Protein AF-A0A7U9RG23-F1 (afdb_monomer)

Nearest PDB structures (foldseek):
  5xe2-assembly1_A-2  TM=9.398E-01  e=2.986E-06  Mycobacterium tuberculosis H37Rv
  9g2a-assembly1_B  TM=8.665E-01  e=2.800E-06  Staphylococcus aureus subsp. aureus N315
  5dlo-assembly1_A  TM=8.470E-01  e=2.310E-06  Staphylococcus aureus
  9g2g-assembly1_B  TM=8.544E-01  e=6.884E-06  Staphylococcus aureus
  5uct-assembly1_A-2  TM=8.845E-01  e=1.488E-05  Mycobacterium tuberculosis H37Rv

Secondary structure (DSSP, 8-state):
-B-S-HHHHHH-SEEEE--EES----STTEEEEEEEE-TTS-EEEEEEEEGGG-EEEEGGG------PPPHHHHHHHHHHHHHHT-TTHHHHHHHHHHHHHHHHHHHHHHHHHHHHHHHHHHHHHHHHHHHHHHHTT-SSHHHHHHHHHHHHH--

Radius of gyration: 36.76 Å; Cα contacts (8 Å, |Δi|>4): 136; chains: 1; bounding box: 65×34×102 Å

Foldseek 3Di:
DFDDDPVCVVPDQKTKAFDFDQDDDPDLLWQWADFDADPVRHTQDGGTGRLLRTDIGGCVPDDDDGDDGDPVSVVSNVVSNCVSVVVCVVVVVVVVVVVVVVVVVVVVVVVVVVVVVVVVVVVVVVVVVVVVCVVVVHPDPVSVVVVVVVVVVVD

pLDDT: mean 95.06, std 5.29, range [52.5, 98.56]

Sequence (155 aa):
MVLQYNSANRTSPNTLVAPITHTTSTLPIVVPIVEKKDSSGKLILDGNVLLGNITCVSKARLSDYITDLSADEMKAVDKAISLSLGINHHYQTLQNMYADKLQYIEKLKNNRTLLQTDLDSKQQQLDKFQELLDTYHFSDIQILADFLVKSQKEM

Mean predicted aligned error: 7.09 Å

Solvent-accessible surface area (backbone atoms only — not comparable to full-atom values): 8983 Å² total; per-residue (Å²): 85,83,69,49,58,64,77,61,38,72,75,44,71,48,37,40,29,26,50,69,37,81,72,86,66,89,51,79,32,43,40,74,50,76,76,37,57,51,98,87,65,50,80,75,45,68,37,21,42,34,42,82,56,61,41,78,40,56,50,89,76,58,77,84,90,86,81,83,78,52,74,67,54,47,52,53,45,54,54,16,4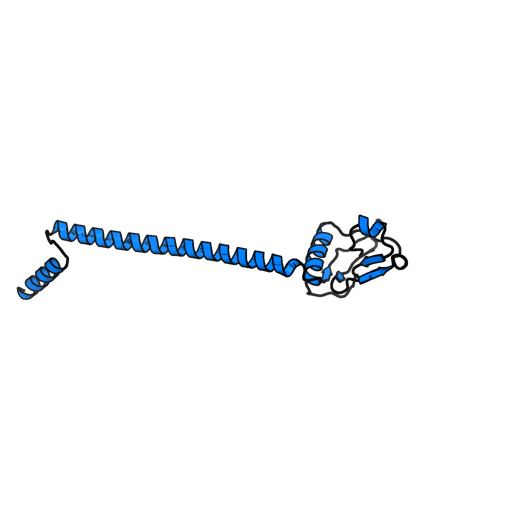6,33,61,57,70,52,76,42,53,67,60,52,52,52,52,49,56,50,52,53,50,52,54,48,52,53,52,50,52,52,52,51,51,53,50,50,53,52,50,54,54,51,50,55,51,52,52,52,51,50,52,50,28,59,75,71,71,35,94,47,70,64,59,49,51,55,49,54,56,52,59,64,74,78,110

Structure (mmCIF, N/CA/C/O backbone):
data_AF-A0A7U9RG23-F1
#
_entry.id   AF-A0A7U9RG23-F1
#
loop_
_atom_site.group_PDB
_atom_site.id
_atom_site.type_symbol
_atom_site.label_atom_id
_atom_site.label_alt_id
_atom_site.label_comp_id
_atom_site.label_asym_id
_atom_site.label_entity_id
_atom_site.label_seq_id
_atom_site.pdbx_PDB_ins_code
_atom_site.Cartn_x
_atom_site.Cartn_y
_atom_site.Cartn_z
_atom_site.occupancy
_atom_site.B_iso_or_equiv
_atom_site.auth_seq_id
_atom_site.auth_comp_id
_atom_site.auth_asym_id
_atom_site.auth_atom_id
_atom_site.pdbx_PDB_model_num
ATOM 1 N N . MET A 1 1 ? 13.024 0.815 -17.642 1.00 94.00 1 MET A N 1
ATOM 2 C CA . MET A 1 1 ? 11.554 0.770 -17.796 1.00 94.00 1 MET A CA 1
ATOM 3 C C . MET A 1 1 ? 11.024 2.166 -18.086 1.00 94.00 1 MET A C 1
ATOM 5 O O . MET A 1 1 ? 11.451 3.095 -17.414 1.00 94.00 1 MET A O 1
ATOM 9 N N . VAL A 1 2 ? 10.120 2.323 -19.056 1.00 97.44 2 VAL A N 1
ATOM 10 C CA . VAL A 1 2 ? 9.419 3.594 -19.321 1.00 97.44 2 VAL A CA 1
ATOM 11 C C . VAL A 1 2 ? 8.239 3.735 -18.358 1.00 97.44 2 VAL A C 1
ATOM 13 O O . VAL A 1 2 ? 7.449 2.808 -18.232 1.00 97.44 2 VAL A O 1
ATOM 16 N N . LEU A 1 3 ? 8.137 4.878 -17.675 1.00 97.50 3 LEU A N 1
ATOM 17 C CA . LEU A 1 3 ? 7.076 5.161 -16.693 1.00 97.50 3 LEU A CA 1
ATOM 18 C C . LEU A 1 3 ? 6.040 6.163 -17.202 1.00 97.50 3 LEU A C 1
ATOM 20 O O . LEU A 1 3 ? 4.940 6.273 -16.669 1.00 97.50 3 LEU A O 1
ATOM 24 N N . GLN A 1 4 ? 6.417 6.961 -18.197 1.00 96.50 4 GLN A N 1
ATOM 25 C CA . GLN A 1 4 ? 5.588 8.057 -18.663 1.00 96.50 4 GLN A CA 1
ATOM 26 C C . GLN A 1 4 ? 4.332 7.547 -19.371 1.00 96.50 4 GLN A C 1
ATOM 28 O O . GLN A 1 4 ? 4.400 6.674 -20.233 1.00 96.50 4 GLN A O 1
ATOM 33 N N . TYR A 1 5 ? 3.195 8.173 -19.065 1.00 95.06 5 TYR A N 1
ATOM 34 C CA . TYR A 1 5 ? 1.924 7.914 -19.735 1.00 95.06 5 TYR A CA 1
ATOM 35 C C . TYR A 1 5 ? 2.052 7.984 -21.266 1.00 95.06 5 TYR A C 1
ATOM 37 O O . TYR A 1 5 ? 2.548 8.973 -21.811 1.00 95.06 5 TYR A O 1
ATOM 45 N N . ASN A 1 6 ? 1.549 6.958 -21.962 1.00 94.81 6 ASN A N 1
ATOM 46 C CA . ASN A 1 6 ? 1.764 6.731 -23.395 1.00 94.81 6 ASN A CA 1
ATOM 47 C C . ASN A 1 6 ? 1.449 7.933 -24.293 1.00 94.81 6 ASN A C 1
ATOM 49 O O . ASN A 1 6 ? 2.225 8.228 -25.200 1.00 94.81 6 ASN A O 1
ATOM 53 N N . SER A 1 7 ? 0.352 8.658 -24.050 1.00 95.38 7 SER A N 1
ATOM 54 C CA . SER A 1 7 ? -0.002 9.810 -24.895 1.00 95.38 7 SER A CA 1
ATOM 55 C C . SER A 1 7 ? 1.018 10.945 -24.780 1.00 95.38 7 SER A C 1
ATOM 57 O O . SER A 1 7 ? 1.378 11.539 -25.793 1.00 95.38 7 SER A O 1
ATOM 59 N N . ALA A 1 8 ? 1.525 11.206 -23.570 1.00 92.31 8 AL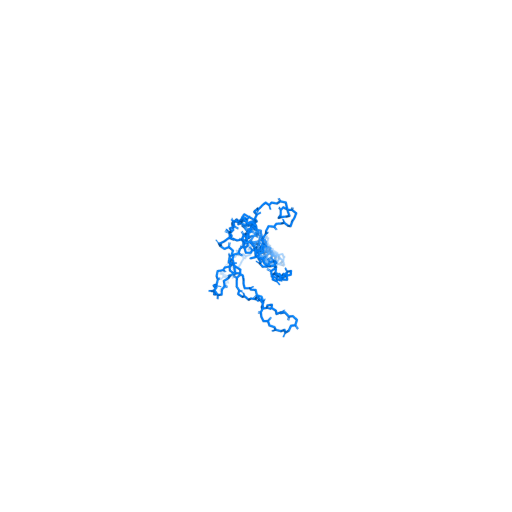A A N 1
ATOM 60 C CA . ALA A 1 8 ? 2.584 12.187 -23.343 1.00 92.31 8 ALA A CA 1
ATOM 61 C C . ALA A 1 8 ? 3.942 11.661 -23.823 1.00 92.31 8 ALA A C 1
ATOM 63 O O . ALA A 1 8 ? 4.731 12.410 -24.396 1.00 92.31 8 ALA A O 1
ATOM 64 N N . ASN A 1 9 ? 4.216 10.370 -23.605 1.00 95.62 9 ASN A N 1
ATOM 65 C CA . ASN A 1 9 ? 5.425 9.733 -24.104 1.00 95.62 9 ASN A CA 1
ATOM 66 C C . ASN A 1 9 ? 5.474 9.830 -25.628 1.00 95.62 9 ASN A C 1
ATOM 68 O O . ASN A 1 9 ? 6.516 10.170 -26.144 1.00 95.62 9 ASN A O 1
ATOM 72 N N . ARG A 1 10 ? 4.379 9.640 -26.375 1.00 95.00 10 ARG A N 1
ATOM 73 C CA . ARG A 1 10 ? 4.381 9.663 -27.851 1.00 95.00 10 ARG A CA 1
ATOM 74 C C . ARG A 1 10 ? 4.990 10.936 -28.448 1.00 95.00 10 ARG A C 1
ATOM 76 O O . ARG A 1 10 ? 5.807 10.833 -29.356 1.00 95.00 10 ARG A O 1
ATOM 83 N N . THR A 1 11 ? 4.625 12.111 -27.939 1.00 95.06 11 THR A N 1
ATOM 84 C CA . THR A 1 11 ? 5.019 13.408 -28.523 1.00 95.06 11 THR A CA 1
ATOM 85 C C . THR A 1 11 ? 6.225 14.056 -27.849 1.00 95.06 11 THR A C 1
ATOM 87 O O . THR A 1 11 ? 6.877 14.899 -28.458 1.00 95.06 11 THR A O 1
ATOM 90 N N . SER A 1 12 ? 6.552 13.674 -26.613 1.00 96.06 12 SER A N 1
ATOM 91 C CA . SER A 1 12 ? 7.689 14.247 -25.890 1.00 96.06 12 SER A CA 1
ATOM 92 C C . SER A 1 12 ? 9.033 13.777 -26.477 1.00 96.06 12 SER A C 1
ATOM 94 O O . SER A 1 12 ? 9.175 12.593 -26.786 1.00 96.06 12 SER A O 1
ATOM 96 N N . PRO A 1 13 ? 10.058 14.641 -26.607 1.00 97.19 13 PRO A N 1
ATOM 97 C CA . PRO A 1 13 ? 11.409 14.218 -27.002 1.00 97.19 13 PRO A CA 1
ATOM 98 C C . PRO A 1 13 ? 12.137 13.434 -25.894 1.00 97.19 13 PRO A C 1
ATOM 100 O O . PRO A 1 13 ? 13.066 12.671 -26.169 1.00 97.19 13 PRO A O 1
ATOM 103 N N . ASN A 1 14 ? 11.691 13.594 -24.646 1.00 97.94 14 ASN A N 1
ATOM 104 C CA . ASN A 1 14 ? 12.227 12.921 -23.467 1.00 97.94 14 ASN A CA 1
ATOM 105 C C . ASN A 1 14 ? 11.162 12.035 -22.815 1.00 97.94 14 ASN A C 1
ATOM 107 O O . ASN A 1 14 ? 9.965 12.274 -22.984 1.00 97.94 14 ASN A O 1
ATOM 111 N N . THR A 1 15 ? 11.583 11.045 -22.037 1.00 98.19 15 THR A N 1
ATOM 112 C CA . THR A 1 15 ? 10.668 10.215 -21.252 1.00 98.19 15 THR A CA 1
ATOM 113 C C . THR A 1 15 ? 11.170 9.993 -19.834 1.00 98.19 15 THR A C 1
ATOM 115 O O . THR A 1 15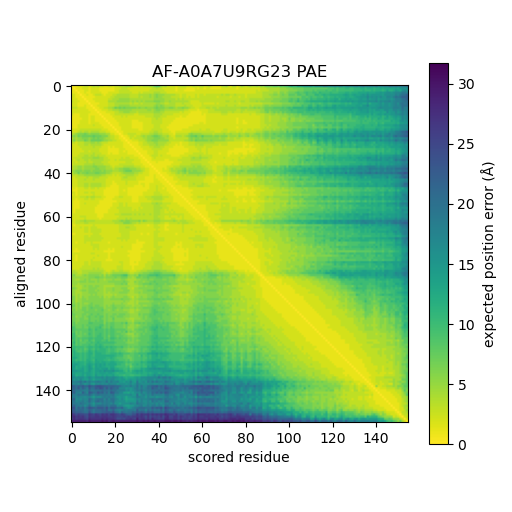 ? 12.376 9.917 -19.591 1.00 98.19 15 THR A O 1
ATOM 118 N N . LEU A 1 16 ? 10.234 9.841 -18.899 1.00 98.19 16 LEU A N 1
ATOM 119 C CA . LEU A 1 16 ? 10.520 9.342 -17.558 1.00 98.19 16 LEU A CA 1
ATOM 120 C C . LEU A 1 16 ? 10.769 7.835 -17.599 1.00 98.19 16 LEU A C 1
ATOM 122 O O . LEU A 1 16 ? 9.981 7.075 -18.175 1.00 98.19 16 LEU A O 1
ATOM 126 N N . VAL A 1 17 ? 11.862 7.413 -16.975 1.00 98.12 17 VAL A N 1
ATOM 127 C CA . VAL A 1 17 ? 12.264 6.014 -16.854 1.00 98.12 17 VAL A CA 1
ATOM 128 C C . VAL A 1 17 ? 12.689 5.692 -15.430 1.00 98.12 17 VAL A C 1
ATOM 130 O O . VAL A 1 17 ? 13.141 6.569 -14.699 1.00 98.12 17 VAL A O 1
ATOM 133 N N . ALA A 1 18 ? 12.607 4.416 -15.067 1.00 98.31 18 ALA A N 1
ATOM 134 C CA . ALA A 1 18 ? 13.339 3.856 -13.937 1.00 98.31 18 ALA A CA 1
ATOM 135 C C . ALA A 1 18 ? 14.339 2.794 -14.425 1.00 98.31 18 ALA A C 1
ATOM 137 O O . ALA A 1 18 ? 13.999 2.002 -15.320 1.00 98.31 18 ALA A O 1
ATOM 138 N N . PRO A 1 19 ? 15.565 2.767 -13.875 1.00 97.69 19 PRO A N 1
ATOM 139 C CA . PRO A 1 19 ? 16.539 1.729 -14.179 1.00 97.69 19 PRO A CA 1
ATOM 140 C C . PRO A 1 19 ? 16.107 0.375 -13.602 1.00 97.69 19 PRO A C 1
ATOM 142 O O . PRO A 1 19 ? 15.335 0.302 -12.645 1.00 97.69 19 PRO A O 1
ATOM 145 N N . ILE A 1 20 ? 16.623 -0.696 -14.204 1.00 97.62 20 ILE A N 1
ATOM 146 C CA . ILE A 1 20 ? 16.480 -2.070 -13.716 1.00 97.62 20 ILE A CA 1
ATOM 147 C C . ILE A 1 20 ? 17.857 -2.523 -13.234 1.00 97.62 20 ILE A C 1
ATOM 149 O O . ILE A 1 20 ? 18.856 -2.262 -13.902 1.00 97.62 20 ILE A O 1
ATOM 153 N N . THR A 1 21 ? 17.908 -3.142 -12.059 1.00 96.94 21 THR A N 1
ATOM 154 C CA . THR A 1 21 ? 19.140 -3.595 -11.405 1.00 96.94 21 THR A CA 1
ATOM 155 C C . THR A 1 21 ? 19.022 -5.043 -10.943 1.00 96.94 21 THR A C 1
ATOM 157 O O . THR A 1 21 ? 17.957 -5.484 -10.507 1.00 96.94 21 THR A O 1
ATOM 160 N N . HIS A 1 22 ? 20.134 -5.774 -10.969 1.00 96.75 22 HIS A N 1
ATOM 161 C CA . HIS A 1 22 ? 20.244 -7.108 -10.370 1.00 96.75 22 HIS A CA 1
ATOM 162 C C . HIS A 1 22 ? 20.524 -7.064 -8.863 1.00 96.75 22 HIS A C 1
ATOM 164 O O . HIS A 1 22 ? 20.488 -8.096 -8.199 1.00 96.75 22 HIS A O 1
ATOM 170 N N . THR A 1 23 ? 20.758 -5.878 -8.294 1.00 94.25 23 THR A N 1
ATOM 171 C CA . THR A 1 23 ? 20.916 -5.720 -6.846 1.00 94.25 23 THR A CA 1
ATOM 172 C C . THR A 1 23 ? 19.577 -5.892 -6.142 1.00 94.25 23 THR A C 1
ATOM 174 O O . THR A 1 23 ? 18.651 -5.103 -6.333 1.00 94.25 23 THR A O 1
ATOM 177 N N . THR A 1 24 ? 19.492 -6.894 -5.273 1.00 91.38 24 THR A N 1
ATOM 178 C CA . THR A 1 24 ? 18.330 -7.112 -4.411 1.00 91.38 24 THR A CA 1
ATOM 179 C C . THR A 1 24 ? 18.288 -6.096 -3.274 1.00 91.38 24 THR A C 1
ATOM 181 O O . THR A 1 24 ? 19.319 -5.755 -2.693 1.00 91.38 24 THR A O 1
ATOM 184 N N . SER A 1 25 ? 17.090 -5.652 -2.904 1.00 94.19 25 SER A N 1
ATOM 185 C CA . SER A 1 25 ? 16.865 -4.771 -1.759 1.00 94.19 25 SER A CA 1
ATOM 186 C C . SER A 1 25 ? 15.541 -5.110 -1.087 1.00 94.19 25 SER A C 1
ATOM 188 O O . SER A 1 25 ? 14.615 -5.586 -1.736 1.00 94.19 25 SER A O 1
ATOM 190 N N . THR A 1 26 ? 15.446 -4.836 0.211 1.00 94.50 26 THR A N 1
ATOM 191 C CA . THR A 1 26 ? 14.200 -4.935 0.983 1.00 94.50 26 THR A CA 1
ATOM 192 C C . THR A 1 26 ? 13.403 -3.630 0.985 1.00 94.50 26 THR A C 1
ATOM 194 O O . THR A 1 26 ? 12.327 -3.566 1.579 1.00 94.50 26 THR A O 1
ATOM 197 N N . LEU A 1 27 ? 13.917 -2.572 0.347 1.00 95.69 27 LEU A N 1
ATOM 198 C CA . LEU A 1 27 ? 13.232 -1.288 0.284 1.00 95.69 27 LEU A CA 1
ATOM 199 C C . LEU A 1 27 ? 11.949 -1.397 -0.555 1.00 95.69 27 LEU A C 1
ATOM 201 O O . LEU A 1 27 ? 11.988 -1.929 -1.663 1.00 95.69 27 LEU A O 1
ATOM 205 N N . PRO A 1 28 ? 10.830 -0.796 -0.110 1.00 94.25 28 PRO A N 1
ATOM 206 C CA . PRO A 1 28 ? 9.539 -0.905 -0.796 1.00 94.25 28 PRO A CA 1
ATOM 207 C C . PRO A 1 28 ? 9.490 -0.194 -2.161 1.00 94.25 28 PRO A C 1
ATOM 209 O O . PRO A 1 28 ? 8.496 -0.303 -2.873 1.00 94.25 28 PRO A O 1
ATOM 212 N N . ILE A 1 29 ? 10.544 0.548 -2.516 1.00 96.12 29 ILE A N 1
ATOM 213 C CA . ILE A 1 29 ? 10.709 1.244 -3.801 1.00 96.12 29 ILE A CA 1
ATOM 214 C C . ILE A 1 29 ? 11.554 0.449 -4.812 1.00 96.12 29 ILE A C 1
ATOM 216 O O . ILE A 1 29 ? 11.835 0.942 -5.905 1.00 96.12 29 ILE A O 1
ATOM 220 N N . VAL A 1 30 ? 11.987 -0.759 -4.439 1.00 97.69 30 VAL A N 1
ATOM 221 C CA . VAL A 1 30 ? 12.696 -1.704 -5.305 1.00 97.69 30 VAL A CA 1
ATOM 222 C C . VAL A 1 30 ? 11.742 -2.848 -5.612 1.00 97.69 30 VAL A C 1
ATOM 224 O O . VAL A 1 30 ? 11.403 -3.634 -4.732 1.00 97.69 30 VAL A O 1
ATOM 227 N N . VAL A 1 31 ? 11.260 -2.903 -6.851 1.00 97.81 31 VAL A N 1
ATOM 228 C CA . VAL A 1 31 ? 10.189 -3.826 -7.247 1.00 97.81 31 VAL A CA 1
ATOM 229 C C . VAL A 1 31 ? 10.781 -4.978 -8.054 1.00 97.81 31 VAL A C 1
ATOM 231 O O . VAL A 1 31 ? 11.250 -4.729 -9.166 1.00 97.81 31 VAL A O 1
ATOM 234 N N . PRO A 1 32 ? 10.774 -6.222 -7.544 1.00 97.12 32 PRO A N 1
ATOM 235 C CA . PRO A 1 32 ? 11.221 -7.371 -8.320 1.00 97.12 32 PRO A CA 1
ATOM 236 C C . PRO A 1 32 ? 10.280 -7.608 -9.502 1.00 97.12 32 PRO A C 1
ATOM 238 O O . PRO A 1 32 ? 9.061 -7.483 -9.370 1.00 97.12 32 PRO A O 1
ATOM 241 N N . ILE A 1 33 ? 10.851 -7.964 -10.650 1.00 96.31 33 ILE A N 1
ATOM 242 C CA . ILE A 1 33 ? 10.097 -8.362 -11.841 1.00 96.31 33 ILE A CA 1
ATOM 243 C C . ILE 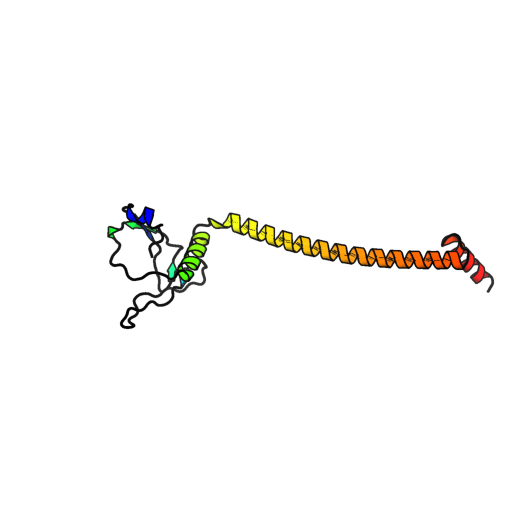A 1 33 ? 10.305 -9.843 -12.119 1.00 96.31 33 ILE A C 1
ATOM 245 O O . ILE A 1 33 ? 11.366 -10.407 -11.854 1.00 96.31 33 ILE A O 1
ATOM 249 N N . VAL A 1 34 ? 9.265 -10.481 -12.643 1.00 95.69 34 VAL A N 1
ATOM 250 C CA . VAL A 1 34 ? 9.308 -11.890 -13.019 1.00 95.69 34 VAL A CA 1
ATOM 251 C C . VAL A 1 34 ? 10.172 -12.035 -14.264 1.00 95.69 34 VAL A C 1
ATOM 253 O O . VAL A 1 34 ? 10.035 -11.249 -15.205 1.00 95.69 34 VAL A O 1
ATOM 256 N N . GLU A 1 35 ? 11.011 -13.072 -14.287 1.00 96.81 35 GLU A N 1
ATOM 257 C CA . GLU A 1 35 ? 11.800 -13.439 -15.462 1.00 96.81 35 GLU A CA 1
ATOM 258 C C . GLU A 1 35 ? 10.930 -13.486 -16.725 1.00 96.81 35 GLU A C 1
ATOM 260 O O . GLU A 1 35 ? 9.903 -14.168 -16.785 1.00 96.81 35 GLU A O 1
ATOM 265 N N . LYS A 1 36 ? 11.367 -12.775 -17.762 1.00 96.94 36 LYS A N 1
ATOM 266 C CA . LYS A 1 36 ? 10.760 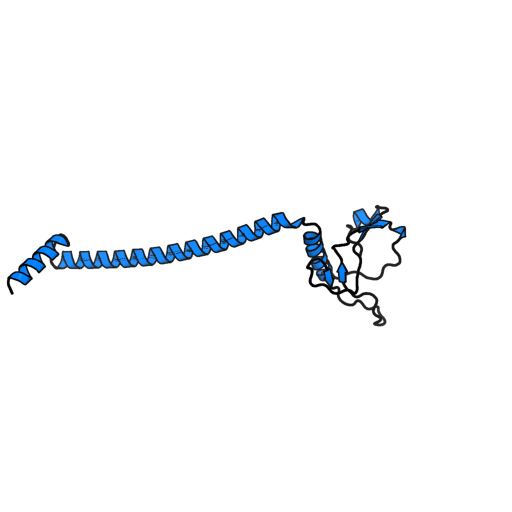-12.790 -19.090 1.00 96.94 36 LYS A CA 1
ATOM 267 C C . LYS A 1 36 ? 11.665 -13.564 -20.024 1.00 96.94 36 LYS A C 1
ATOM 269 O O . LYS A 1 36 ? 12.876 -13.337 -20.062 1.00 96.94 36 LYS A O 1
ATOM 274 N N . LYS A 1 37 ? 11.066 -14.466 -20.794 1.00 97.50 37 LYS A N 1
ATOM 275 C CA . LYS A 1 37 ? 11.754 -15.289 -21.787 1.00 97.50 37 LYS A CA 1
ATOM 276 C C . LYS A 1 37 ? 11.150 -15.046 -23.163 1.00 97.50 37 LYS A C 1
ATOM 278 O O . LYS A 1 37 ? 9.959 -14.756 -23.267 1.00 97.50 37 LYS A O 1
ATOM 283 N N . ASP A 1 38 ? 11.972 -15.136 -24.199 1.00 95.56 38 ASP A N 1
ATOM 284 C CA . ASP A 1 38 ? 11.496 -15.099 -25.580 1.00 95.56 38 ASP A CA 1
ATOM 285 C C . ASP A 1 38 ? 10.859 -16.437 -26.004 1.00 95.56 38 ASP A C 1
ATOM 287 O O . ASP A 1 38 ? 10.767 -17.390 -25.227 1.00 95.56 38 ASP A O 1
ATOM 291 N N . SER A 1 39 ? 10.424 -16.517 -27.264 1.00 94.62 39 SER A N 1
ATOM 292 C CA . SER A 1 39 ? 9.809 -17.723 -27.839 1.00 94.62 39 SER A CA 1
ATOM 293 C C . SER A 1 39 ? 10.727 -18.954 -27.857 1.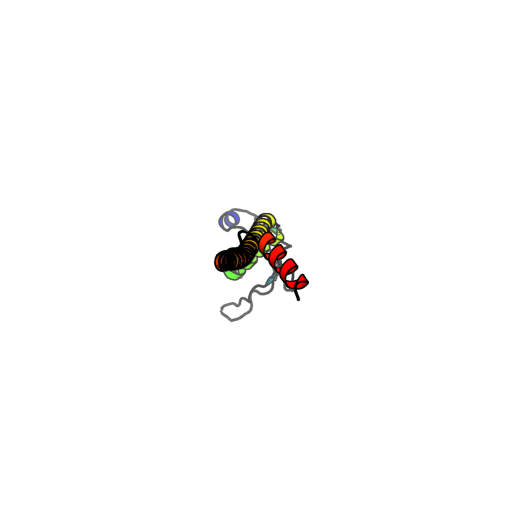00 94.62 39 SER A C 1
ATOM 295 O O . SER A 1 39 ? 10.230 -20.076 -27.908 1.00 94.62 39 SER A O 1
ATOM 297 N N . SER A 1 40 ? 12.048 -18.765 -27.779 1.00 95.81 40 SER A N 1
ATOM 298 C CA . SER A 1 40 ? 13.038 -19.845 -27.694 1.00 95.81 40 SER A CA 1
ATOM 299 C C . SER A 1 40 ? 13.327 -20.285 -26.253 1.00 95.81 40 SER A C 1
ATOM 301 O O . SER A 1 40 ? 14.091 -21.223 -26.030 1.00 95.81 40 SER A O 1
ATOM 303 N N . GLY A 1 41 ? 12.721 -19.619 -25.263 1.00 95.56 41 GLY A N 1
ATOM 304 C CA . GLY A 1 41 ? 12.969 -19.848 -23.842 1.00 95.56 41 GLY A CA 1
ATOM 305 C C . GLY A 1 41 ? 14.206 -19.126 -23.300 1.00 95.56 41 GLY A C 1
ATOM 306 O O . GLY A 1 41 ? 14.570 -19.335 -22.141 1.00 95.56 41 GLY A O 1
ATOM 307 N N . LYS A 1 42 ? 14.854 -18.263 -24.091 1.00 96.94 42 LYS A N 1
ATOM 308 C CA . LYS A 1 42 ? 16.013 -17.480 -23.649 1.00 96.94 42 LYS A CA 1
ATOM 309 C C . LYS A 1 42 ? 15.555 -16.333 -22.750 1.00 96.94 42 LYS A C 1
ATOM 311 O O . LYS A 1 42 ? 14.608 -15.627 -23.083 1.00 96.94 42 LYS A O 1
ATOM 316 N N . LEU A 1 43 ? 16.245 -16.128 -21.627 1.00 96.88 43 LEU A N 1
ATOM 317 C CA . LEU A 1 43 ? 16.005 -15.001 -20.721 1.00 96.88 43 LEU A CA 1
ATOM 318 C C . LEU A 1 43 ? 16.294 -13.668 -21.429 1.00 96.88 43 LEU A C 1
ATOM 320 O O . LEU A 1 43 ? 17.388 -13.476 -21.962 1.00 96.88 43 LEU A O 1
ATOM 324 N N . ILE A 1 44 ? 15.318 -12.759 -21.414 1.00 97.12 44 ILE A N 1
ATOM 325 C CA . ILE A 1 44 ? 15.419 -11.420 -22.017 1.00 97.12 44 ILE A CA 1
ATOM 326 C C . ILE A 1 44 ? 15.302 -10.291 -20.993 1.00 97.12 44 ILE A C 1
ATOM 328 O O . ILE A 1 44 ? 15.772 -9.187 -21.259 1.00 97.12 44 ILE A O 1
ATOM 332 N N . LEU A 1 45 ? 14.686 -10.545 -19.836 1.00 96.94 45 LEU A N 1
ATOM 333 C CA . LEU A 1 45 ? 14.581 -9.560 -18.768 1.00 96.94 45 LEU A CA 1
ATOM 334 C C . LEU A 1 45 ? 14.390 -10.234 -17.407 1.00 96.94 45 LEU A C 1
ATOM 336 O O . LEU A 1 45 ? 13.504 -11.066 -17.246 1.00 96.94 45 LEU A O 1
ATOM 340 N N . ASP A 1 46 ? 15.177 -9.814 -16.428 1.00 96.62 46 ASP A N 1
ATOM 341 C CA . ASP A 1 46 ? 15.039 -10.121 -15.007 1.00 96.62 46 ASP A CA 1
ATOM 342 C C . ASP A 1 46 ? 15.544 -8.937 -14.162 1.00 96.62 46 ASP A C 1
ATOM 344 O O . ASP A 1 46 ? 15.990 -7.912 -14.688 1.00 96.62 46 ASP A O 1
ATOM 348 N N . GLY A 1 47 ? 15.446 -9.065 -12.840 1.00 97.06 47 GLY A N 1
ATOM 349 C CA . GLY A 1 47 ? 15.979 -8.095 -11.887 1.00 97.06 47 GLY A CA 1
ATOM 350 C C . GLY A 1 47 ? 14.897 -7.305 -11.158 1.00 97.06 47 GLY A C 1
ATOM 351 O O . GLY A 1 47 ? 13.821 -7.816 -10.852 1.00 97.06 47 GLY A O 1
ATOM 352 N N . ASN A 1 48 ? 15.213 -6.056 -10.819 1.00 98.06 48 ASN A N 1
ATOM 353 C CA . ASN A 1 48 ? 14.387 -5.212 -9.963 1.00 98.06 48 ASN A CA 1
ATOM 354 C C . ASN A 1 48 ? 14.295 -3.795 -10.526 1.00 98.06 48 ASN A C 1
ATOM 356 O O . ASN A 1 48 ? 15.317 -3.177 -10.831 1.00 98.06 48 ASN A O 1
ATOM 360 N N . VAL A 1 49 ? 13.088 -3.244 -10.621 1.00 98.06 49 VAL A N 1
ATOM 361 C CA . VAL A 1 49 ? 12.882 -1.842 -10.993 1.00 98.06 49 VAL A CA 1
ATOM 362 C C . VAL A 1 49 ? 13.229 -0.953 -9.798 1.00 98.06 49 VAL A C 1
ATOM 364 O O . VAL A 1 49 ? 12.643 -1.083 -8.724 1.00 98.06 49 VAL A O 1
ATOM 367 N N . LEU A 1 50 ? 14.184 -0.042 -9.980 1.00 97.88 50 LEU A N 1
ATOM 368 C CA . LEU A 1 50 ? 14.702 0.829 -8.926 1.00 97.88 50 LEU A CA 1
ATOM 369 C C . LEU A 1 50 ? 14.042 2.212 -9.000 1.00 97.88 50 LEU A C 1
ATOM 371 O O . LEU A 1 50 ? 14.514 3.110 -9.701 1.00 97.88 50 LEU A O 1
ATOM 375 N N . LEU A 1 51 ? 12.941 2.395 -8.270 1.00 97.75 51 LEU A N 1
ATOM 376 C CA . LEU A 1 51 ? 12.127 3.613 -8.372 1.00 97.75 51 LEU A CA 1
ATOM 377 C C . LEU A 1 51 ? 12.674 4.804 -7.585 1.00 97.75 51 LEU A C 1
ATOM 379 O O . LEU A 1 51 ? 12.300 5.937 -7.867 1.00 97.75 51 LEU A O 1
ATOM 383 N N . GLY A 1 52 ? 13.642 4.580 -6.694 1.00 95.50 52 GLY A N 1
ATOM 384 C CA . GLY A 1 52 ? 14.423 5.668 -6.094 1.00 95.50 52 GLY A CA 1
ATOM 385 C C . GLY A 1 52 ? 15.268 6.450 -7.109 1.00 95.50 52 GLY A C 1
ATOM 386 O O . GLY A 1 52 ? 15.716 7.554 -6.817 1.00 95.50 52 GLY A O 1
ATOM 387 N N . ASN A 1 53 ? 15.459 5.901 -8.313 1.00 96.88 53 ASN A N 1
ATOM 388 C CA . ASN A 1 53 ? 16.311 6.458 -9.360 1.00 96.88 53 ASN A CA 1
ATOM 389 C C . ASN A 1 53 ? 15.510 6.803 -10.624 1.00 96.88 53 ASN A C 1
ATOM 391 O O . ASN A 1 53 ? 16.027 6.696 -11.739 1.00 96.88 53 ASN A O 1
ATOM 395 N N . ILE A 1 54 ? 14.244 7.207 -10.464 1.00 98.00 54 ILE A N 1
ATOM 396 C CA . ILE A 1 54 ? 13.450 7.739 -11.575 1.00 98.00 54 ILE A CA 1
ATOM 397 C C . ILE A 1 54 ? 14.182 8.937 -12.177 1.00 98.00 54 ILE A C 1
ATOM 399 O O . ILE A 1 54 ? 14.570 9.870 -11.478 1.00 98.00 54 ILE A O 1
ATOM 403 N N . THR A 1 55 ? 14.365 8.911 -13.491 1.00 97.69 55 THR A N 1
ATOM 404 C CA . THR A 1 55 ? 15.085 9.955 -14.213 1.00 97.69 55 THR A CA 1
ATOM 405 C C . THR A 1 55 ? 14.427 10.251 -15.552 1.00 97.69 55 THR A C 1
ATOM 407 O O . THR A 1 55 ? 13.734 9.415 -16.133 1.00 97.69 55 THR A O 1
ATOM 410 N N . CYS A 1 56 ? 14.631 11.468 -16.040 1.00 97.94 56 CYS A N 1
ATOM 411 C CA . CYS A 1 56 ? 14.207 11.883 -17.367 1.00 97.94 56 CYS A CA 1
ATOM 412 C C . CYS A 1 56 ? 15.364 11.662 -18.342 1.00 97.94 56 CYS A C 1
ATOM 414 O O . CYS A 1 56 ? 16.473 12.153 -18.123 1.00 97.94 56 CYS A O 1
ATOM 416 N N . VAL A 1 57 ? 15.116 10.934 -19.428 1.00 98.12 57 VAL A N 1
ATOM 417 C CA . VAL A 1 57 ? 16.121 10.668 -20.463 1.00 98.12 57 VAL A CA 1
ATOM 418 C C . VAL A 1 57 ? 15.626 11.112 -21.828 1.00 98.12 57 VAL A C 1
ATOM 420 O O . VAL A 1 57 ? 14.438 11.019 -22.134 1.00 98.12 57 VAL A O 1
ATOM 423 N N . SER A 1 58 ? 16.554 11.553 -22.677 1.00 98.06 58 SER A N 1
ATOM 424 C CA . SER A 1 58 ? 16.276 11.701 -24.105 1.00 98.06 58 SER A CA 1
ATOM 425 C C . SER A 1 58 ? 15.949 10.346 -24.712 1.00 98.06 58 SER A C 1
ATOM 427 O O . SER A 1 58 ? 16.665 9.370 -24.476 1.00 98.06 58 SER A O 1
ATOM 429 N N . LYS A 1 59 ? 14.903 10.294 -25.540 1.00 96.88 59 LYS A N 1
ATOM 430 C CA . LYS A 1 59 ? 14.533 9.069 -26.256 1.00 96.88 59 LYS A CA 1
ATOM 431 C C . LYS A 1 59 ? 15.613 8.577 -27.213 1.00 96.88 59 LYS A C 1
ATOM 433 O O . LYS A 1 59 ? 15.640 7.392 -27.502 1.00 96.88 59 LYS A O 1
ATOM 438 N N . ALA A 1 60 ? 16.532 9.444 -27.643 1.00 97.38 60 ALA A N 1
ATOM 439 C CA . ALA A 1 60 ? 17.683 9.046 -28.452 1.00 97.38 60 ALA A CA 1
ATOM 440 C C . ALA A 1 60 ? 18.633 8.073 -27.721 1.00 97.38 60 ALA A C 1
ATOM 442 O O . ALA A 1 60 ? 19.487 7.464 -28.352 1.00 97.38 60 ALA A O 1
ATOM 443 N N . ARG A 1 61 ? 18.503 7.936 -26.391 1.00 97.06 61 ARG A N 1
ATOM 444 C CA . ARG A 1 61 ? 19.237 6.953 -25.577 1.00 97.06 61 ARG A CA 1
ATOM 445 C C . ARG A 1 61 ? 18.492 5.629 -25.402 1.00 97.06 61 ARG A C 1
ATOM 447 O O . ARG A 1 61 ? 19.044 4.719 -24.793 1.00 97.06 61 ARG A O 1
ATOM 454 N N . LEU A 1 62 ? 17.240 5.537 -25.850 1.00 95.81 62 LEU A N 1
ATOM 455 C CA . LEU A 1 62 ? 16.491 4.288 -25.820 1.00 95.81 62 LEU A CA 1
ATOM 456 C C . LEU A 1 62 ? 16.860 3.464 -27.050 1.00 95.81 62 LEU A C 1
ATOM 458 O O . LEU A 1 62 ? 16.909 3.988 -28.161 1.00 95.81 62 LEU A O 1
ATOM 462 N N . SER A 1 63 ? 17.121 2.184 -26.826 1.00 94.38 63 SER A N 1
ATOM 463 C CA . SER A 1 63 ? 17.358 1.202 -27.881 1.00 94.38 63 SER A CA 1
ATOM 464 C C . SER A 1 63 ? 16.079 0.403 -28.140 1.00 94.38 63 SER A C 1
ATOM 466 O O . SER A 1 63 ? 14.972 0.892 -27.897 1.00 94.38 63 SER A O 1
ATOM 468 N N . ASP A 1 64 ? 16.235 -0.819 -28.636 1.00 95.44 64 ASP A N 1
ATOM 469 C CA . ASP A 1 64 ? 15.126 -1.694 -28.972 1.00 95.44 64 ASP A CA 1
ATOM 470 C C . ASP A 1 64 ? 14.213 -1.973 -27.776 1.00 95.44 64 ASP A C 1
ATOM 472 O O . ASP A 1 64 ? 14.632 -2.091 -26.619 1.00 95.44 64 ASP A O 1
ATOM 476 N N . TYR A 1 65 ? 12.928 -2.093 -28.085 1.00 95.81 65 TYR A N 1
ATOM 477 C CA . TYR A 1 65 ? 11.945 -2.606 -27.150 1.00 95.81 65 TYR A CA 1
ATOM 478 C C . TYR A 1 65 ? 12.265 -4.071 -26.812 1.00 95.81 65 TYR A C 1
ATOM 480 O O . TYR A 1 65 ? 12.538 -4.871 -27.704 1.00 95.81 65 TYR A O 1
ATOM 488 N N . ILE A 1 66 ? 12.202 -4.414 -25.521 1.00 95.69 66 ILE A N 1
ATOM 489 C CA . ILE A 1 66 ? 12.485 -5.768 -25.026 1.00 95.69 66 ILE A CA 1
ATOM 490 C C . ILE A 1 66 ? 11.187 -6.534 -24.765 1.00 95.69 66 ILE A C 1
ATOM 492 O O . ILE A 1 66 ? 10.958 -7.591 -25.344 1.00 95.69 66 ILE A O 1
ATOM 496 N N . THR A 1 67 ? 10.351 -6.027 -23.857 1.00 96.75 67 THR A N 1
ATOM 497 C CA . THR A 1 67 ? 9.117 -6.680 -23.408 1.00 96.75 67 THR A CA 1
ATOM 498 C C . THR A 1 67 ? 8.290 -5.719 -22.549 1.00 96.75 67 THR A C 1
ATOM 500 O O . THR A 1 67 ? 8.785 -4.661 -22.143 1.00 96.75 67 THR A O 1
ATOM 503 N N . ASP A 1 68 ? 7.058 -6.112 -22.239 1.00 95.88 68 ASP A N 1
ATOM 504 C CA . ASP A 1 68 ? 6.175 -5.423 -21.306 1.00 95.88 68 ASP A CA 1
ATOM 505 C C . ASP A 1 68 ? 6.182 -6.098 -19.930 1.00 95.88 68 ASP A C 1
ATOM 507 O O . ASP A 1 68 ? 6.367 -7.311 -19.788 1.00 95.88 68 ASP A O 1
ATOM 511 N N . LEU A 1 69 ? 5.929 -5.299 -18.895 1.00 96.31 69 LEU A N 1
ATOM 512 C CA . LEU A 1 69 ? 5.568 -5.832 -17.587 1.00 96.31 69 LEU A CA 1
ATOM 513 C C . LEU A 1 69 ? 4.085 -6.211 -17.576 1.00 96.31 69 LEU A C 1
ATOM 515 O O . LEU A 1 69 ? 3.249 -5.568 -18.212 1.00 96.31 69 LEU A O 1
ATOM 519 N N . SER A 1 70 ? 3.752 -7.257 -16.826 1.00 96.31 70 SER A N 1
ATOM 520 C CA . SER A 1 70 ? 2.367 -7.656 -16.593 1.00 96.31 70 SER A CA 1
ATOM 521 C C . SER A 1 70 ? 1.605 -6.586 -15.808 1.00 96.31 70 SER A C 1
ATOM 523 O O . SER A 1 70 ? 2.189 -5.752 -15.113 1.00 96.31 70 SER A O 1
ATOM 525 N N . ALA A 1 71 ? 0.273 -6.637 -15.866 1.00 96.19 71 ALA A N 1
ATOM 526 C CA . ALA A 1 71 ? -0.575 -5.702 -15.133 1.00 96.19 71 ALA A CA 1
ATOM 527 C C . ALA A 1 71 ? -0.322 -5.727 -13.613 1.00 96.19 71 ALA A C 1
ATOM 529 O O . ALA A 1 71 ? -0.393 -4.687 -12.965 1.00 96.19 71 ALA A O 1
ATOM 530 N N . ASP A 1 72 ? -0.009 -6.889 -13.038 1.00 96.81 72 ASP A N 1
ATOM 531 C CA . ASP A 1 72 ? 0.248 -7.002 -11.600 1.00 96.81 72 ASP A CA 1
ATOM 532 C C . ASP A 1 72 ? 1.629 -6.463 -11.209 1.00 96.81 72 ASP A C 1
ATOM 534 O O . ASP A 1 72 ? 1.749 -5.779 -10.191 1.00 96.81 72 ASP A O 1
ATOM 538 N N . GLU A 1 73 ? 2.647 -6.662 -12.053 1.00 97.12 73 GLU A N 1
ATOM 539 C CA . GLU A 1 73 ? 3.944 -5.990 -11.894 1.00 97.12 73 GLU A CA 1
ATOM 540 C C . GLU A 1 73 ? 3.780 -4.468 -11.985 1.00 97.12 73 GLU A C 1
ATOM 542 O O . GLU A 1 73 ? 4.315 -3.740 -11.150 1.00 97.12 73 GLU A O 1
ATOM 547 N N . MET A 1 74 ? 2.975 -3.977 -12.934 1.00 97.31 74 MET A N 1
ATOM 548 C CA . MET A 1 74 ? 2.682 -2.547 -13.067 1.00 97.31 74 MET A CA 1
ATOM 549 C C . MET A 1 74 ? 1.964 -1.974 -11.841 1.00 97.31 74 MET A C 1
ATOM 551 O O . MET A 1 74 ? 2.338 -0.901 -11.378 1.00 97.31 74 MET A O 1
ATOM 555 N N . LYS A 1 75 ? 1.008 -2.697 -11.240 1.00 96.88 75 LYS A N 1
ATOM 556 C CA . LYS A 1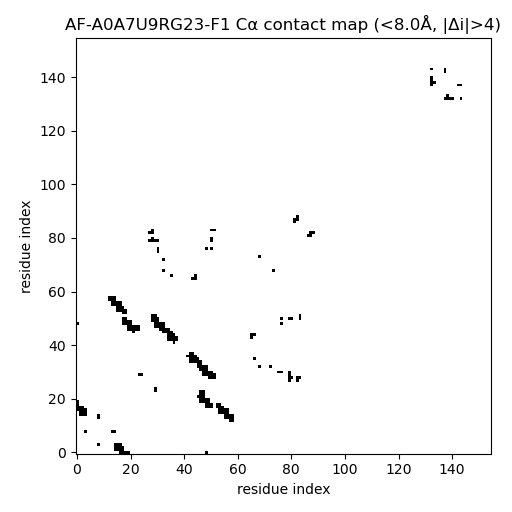 75 ? 0.371 -2.270 -9.977 1.00 96.88 75 LYS A CA 1
ATOM 557 C C . LYS A 1 75 ? 1.385 -2.139 -8.838 1.00 96.88 75 LYS A C 1
ATOM 559 O O . LYS A 1 75 ? 1.295 -1.209 -8.033 1.00 96.88 75 LYS A O 1
ATOM 564 N N . ALA A 1 76 ? 2.336 -3.070 -8.744 1.00 96.81 76 ALA A N 1
ATOM 565 C CA . ALA A 1 76 ? 3.402 -3.001 -7.749 1.00 96.81 76 ALA A CA 1
ATOM 566 C C . ALA A 1 76 ? 4.324 -1.797 -8.002 1.00 96.81 76 ALA A C 1
ATOM 568 O O . ALA A 1 76 ? 4.657 -1.078 -7.057 1.00 96.81 76 ALA A O 1
ATOM 569 N N . VAL A 1 77 ? 4.663 -1.534 -9.270 1.00 97.56 77 VAL A N 1
ATOM 570 C CA . VAL A 1 77 ? 5.412 -0.341 -9.685 1.00 97.56 77 VAL A CA 1
ATOM 571 C C . VAL A 1 77 ? 4.663 0.936 -9.306 1.00 97.56 77 VAL A C 1
ATOM 573 O O . VAL A 1 77 ? 5.244 1.768 -8.620 1.00 97.56 77 VAL A O 1
ATOM 576 N N . ASP A 1 78 ? 3.382 1.087 -9.645 1.00 96.38 78 ASP A N 1
ATOM 577 C CA . ASP A 1 78 ? 2.594 2.290 -9.333 1.00 96.38 78 ASP A CA 1
ATOM 578 C C . ASP A 1 78 ? 2.558 2.583 -7.827 1.00 96.38 78 ASP A C 1
ATOM 580 O O . ASP A 1 78 ? 2.789 3.715 -7.382 1.00 96.38 78 ASP A O 1
ATOM 584 N N . LYS A 1 79 ? 2.344 1.541 -7.014 1.00 94.81 79 LYS A N 1
ATOM 585 C CA . LYS A 1 79 ? 2.406 1.653 -5.553 1.00 94.81 79 LYS A CA 1
ATOM 586 C C . LYS A 1 79 ? 3.782 2.141 -5.103 1.00 94.81 79 LYS A C 1
ATOM 588 O O . LYS A 1 79 ? 3.864 3.060 -4.287 1.00 94.81 79 LYS A O 1
ATOM 593 N N . ALA A 1 80 ? 4.851 1.564 -5.635 1.00 96.12 80 ALA A N 1
ATOM 594 C CA . ALA A 1 80 ? 6.215 1.932 -5.291 1.00 96.12 80 ALA A CA 1
ATOM 595 C C . ALA A 1 80 ? 6.600 3.346 -5.781 1.00 96.12 80 ALA A C 1
ATOM 597 O O . ALA A 1 80 ? 7.286 4.054 -5.045 1.00 96.12 80 ALA A O 1
ATOM 598 N N . ILE A 1 81 ? 6.103 3.819 -6.938 1.00 97.12 81 ILE A N 1
ATOM 599 C CA . ILE A 1 81 ? 6.251 5.221 -7.388 1.00 97.12 81 ILE A CA 1
ATOM 600 C C . ILE A 1 81 ? 5.641 6.149 -6.340 1.00 97.12 81 ILE A C 1
ATOM 602 O O . ILE A 1 81 ? 6.263 7.130 -5.929 1.00 97.12 81 ILE A O 1
ATOM 606 N N . SER A 1 82 ? 4.432 5.818 -5.879 1.00 95.12 82 SER A N 1
ATOM 607 C CA . SER A 1 82 ? 3.708 6.640 -4.913 1.00 95.12 82 SER A CA 1
ATOM 608 C C . SER A 1 82 ? 4.459 6.797 -3.583 1.00 95.12 82 SER A C 1
ATOM 610 O O . SER A 1 82 ? 4.428 7.870 -2.977 1.00 95.12 82 SER A O 1
ATOM 612 N N . LEU A 1 83 ? 5.179 5.745 -3.173 1.00 93.44 83 LEU A N 1
ATOM 613 C CA . LEU A 1 83 ? 6.050 5.746 -2.001 1.00 93.44 83 LEU A CA 1
ATOM 614 C C . LEU A 1 83 ? 7.343 6.520 -2.269 1.00 93.44 83 LEU A C 1
ATOM 616 O O . LEU A 1 83 ? 7.723 7.359 -1.460 1.00 93.44 83 LEU A O 1
ATOM 620 N N . SER A 1 84 ? 7.988 6.289 -3.416 1.00 94.81 84 SER A N 1
ATOM 621 C CA . SER A 1 84 ? 9.254 6.935 -3.775 1.00 94.81 84 SER A CA 1
ATOM 622 C C . SER A 1 84 ? 9.136 8.452 -3.908 1.00 94.81 84 SER A C 1
ATOM 624 O O . SER A 1 84 ? 10.078 9.166 -3.581 1.00 94.81 84 SER A O 1
ATOM 626 N N . LEU A 1 85 ? 7.995 8.947 -4.395 1.00 94.81 85 LEU A N 1
ATOM 627 C CA . LEU A 1 85 ? 7.732 10.380 -4.552 1.00 94.81 85 LEU A CA 1
ATOM 628 C C . LEU A 1 85 ? 7.003 10.996 -3.347 1.00 94.81 85 LEU A C 1
ATOM 630 O O . LEU A 1 85 ? 6.772 12.202 -3.328 1.00 94.81 85 LEU A O 1
ATOM 634 N N . GLY A 1 86 ? 6.582 10.188 -2.369 1.00 93.19 86 GLY A N 1
ATOM 635 C CA . GLY A 1 86 ? 5.828 10.651 -1.198 1.00 93.19 86 GLY A CA 1
ATOM 636 C C . GLY A 1 86 ? 4.411 11.166 -1.494 1.00 93.19 86 GLY A C 1
ATOM 637 O O . GLY A 1 86 ? 3.748 11.687 -0.597 1.00 93.19 86 GLY A O 1
ATOM 638 N N . ILE A 1 87 ? 3.902 11.003 -2.719 1.00 92.50 87 ILE A N 1
ATOM 639 C CA . ILE A 1 87 ? 2.616 11.577 -3.160 1.00 92.50 87 ILE A CA 1
ATOM 640 C C . ILE A 1 87 ? 1.387 10.898 -2.536 1.00 92.50 87 ILE A C 1
ATOM 642 O O . ILE A 1 87 ? 0.290 11.450 -2.583 1.00 92.50 87 ILE A O 1
ATOM 646 N N . ASN A 1 88 ? 1.556 9.722 -1.922 1.00 89.69 88 ASN A N 1
ATOM 647 C CA . ASN A 1 88 ? 0.476 9.001 -1.241 1.00 89.69 88 ASN A CA 1
ATOM 648 C C . ASN A 1 88 ? 0.447 9.219 0.284 1.00 89.69 88 ASN A C 1
ATOM 650 O O . ASN A 1 88 ? -0.455 8.731 0.962 1.00 89.69 88 ASN A O 1
ATOM 654 N N . HIS A 1 89 ? 1.404 9.964 0.850 1.00 90.31 89 HIS A N 1
ATOM 655 C CA . HIS A 1 89 ? 1.540 10.106 2.305 1.00 90.31 89 HIS A CA 1
ATOM 656 C C . HIS A 1 89 ? 0.264 10.650 2.976 1.00 90.31 89 HIS A C 1
ATOM 658 O O . HIS A 1 89 ? -0.201 10.117 3.986 1.00 90.31 89 HIS A O 1
ATOM 664 N N . HIS A 1 90 ? -0.338 11.691 2.390 1.00 91.50 90 HIS A N 1
ATOM 665 C CA . HIS A 1 90 ? -1.551 12.318 2.921 1.00 91.50 90 HIS A CA 1
ATOM 666 C C . HIS A 1 90 ? -2.737 11.344 2.968 1.00 91.50 90 HIS A C 1
ATOM 668 O O . HIS A 1 90 ? -3.367 11.177 4.011 1.00 91.50 90 HIS A O 1
ATOM 674 N N . TYR A 1 91 ? -3.009 10.655 1.859 1.00 91.00 91 TYR A N 1
ATOM 675 C CA . TYR A 1 91 ? -4.114 9.702 1.774 1.00 91.00 91 TYR A CA 1
ATOM 676 C C . TYR A 1 91 ? -3.897 8.493 2.680 1.00 91.00 91 TYR A C 1
ATOM 678 O O . TYR A 1 91 ? -4.835 8.050 3.336 1.00 91.00 91 TYR A O 1
ATOM 686 N N . GLN A 1 92 ? -2.665 7.996 2.784 1.00 90.62 92 GLN A N 1
ATOM 687 C CA . GLN A 1 92 ? -2.343 6.900 3.693 1.00 90.62 92 GLN A CA 1
ATOM 688 C C . GLN A 1 92 ? -2.567 7.297 5.159 1.00 90.62 92 GLN A C 1
ATOM 690 O O . GLN A 1 92 ? -3.134 6.526 5.930 1.00 90.62 92 GLN A O 1
ATOM 695 N N . THR A 1 93 ? -2.218 8.532 5.524 1.00 93.94 93 THR A N 1
ATOM 696 C CA . THR A 1 93 ? -2.490 9.084 6.859 1.00 93.94 93 THR A CA 1
ATOM 697 C C . THR A 1 93 ? -3.992 9.153 7.137 1.00 93.94 93 THR A C 1
ATOM 699 O O . THR A 1 93 ? -4.444 8.722 8.197 1.00 93.94 93 THR A O 1
ATOM 702 N N . LEU A 1 94 ? -4.785 9.635 6.174 1.00 96.06 94 LEU A N 1
ATOM 703 C CA . LEU A 1 94 ? -6.246 9.667 6.288 1.00 96.06 94 LEU A CA 1
ATOM 704 C C . LEU A 1 94 ? -6.848 8.265 6.458 1.00 96.06 94 LEU A C 1
ATOM 706 O O . LEU A 1 94 ? -7.717 8.081 7.308 1.00 96.06 94 LEU A O 1
ATOM 710 N N . GLN A 1 95 ? -6.376 7.281 5.689 1.00 96.00 95 GLN A N 1
ATOM 711 C CA . GLN A 1 95 ? -6.840 5.893 5.782 1.00 96.00 95 GLN A CA 1
ATOM 712 C C . GLN A 1 95 ? -6.521 5.273 7.145 1.00 96.00 95 GLN A C 1
ATOM 714 O O . GLN A 1 95 ? -7.389 4.644 7.747 1.00 96.00 95 GLN A O 1
ATOM 719 N N . ASN A 1 96 ? -5.318 5.511 7.671 1.00 96.50 96 ASN A N 1
ATOM 720 C CA . ASN A 1 96 ? -4.932 5.037 8.999 1.00 96.50 96 ASN A CA 1
ATOM 721 C C . ASN A 1 96 ? -5.819 5.658 10.087 1.00 96.50 96 ASN A C 1
ATOM 723 O O . ASN A 1 96 ? -6.413 4.937 10.882 1.00 96.50 96 ASN A O 1
ATOM 727 N N . MET A 1 97 ? -6.013 6.983 10.060 1.00 97.94 97 MET A N 1
ATOM 728 C CA . MET A 1 97 ? -6.904 7.659 11.012 1.00 97.94 97 MET A CA 1
ATOM 729 C C . MET A 1 97 ? -8.350 7.160 10.922 1.00 97.94 97 MET A C 1
ATOM 731 O O . MET A 1 97 ? -9.044 7.081 11.936 1.00 97.94 97 MET A O 1
ATOM 735 N N . TYR A 1 98 ? -8.832 6.849 9.718 1.00 98.19 98 TYR A N 1
ATOM 736 C CA . TYR A 1 98 ? -10.157 6.272 9.525 1.00 98.19 98 TYR A CA 1
ATOM 737 C C . TYR A 1 98 ? -10.261 4.877 10.159 1.00 98.19 98 TYR A C 1
ATOM 739 O O . TYR A 1 98 ? -11.202 4.622 10.911 1.00 98.19 98 TYR A O 1
ATOM 747 N N . ALA A 1 99 ? -9.275 4.006 9.926 1.00 98.19 99 ALA A N 1
ATOM 748 C CA . ALA A 1 99 ? -9.221 2.674 10.525 1.00 98.19 99 ALA A CA 1
ATOM 749 C C . ALA A 1 99 ? -9.176 2.731 12.064 1.00 98.19 99 ALA A C 1
ATOM 751 O O . ALA A 1 99 ? -9.948 2.038 12.729 1.00 98.19 99 ALA A O 1
ATOM 752 N N . ASP A 1 100 ? -8.359 3.624 12.628 1.00 98.25 100 ASP A N 1
ATOM 753 C CA . ASP A 1 100 ? -8.265 3.833 14.076 1.00 98.25 100 ASP A CA 1
ATOM 754 C C . ASP A 1 100 ? -9.606 4.292 14.669 1.00 98.25 100 ASP A C 1
ATOM 756 O O . ASP A 1 100 ? -10.039 3.809 15.720 1.00 98.25 100 ASP A O 1
ATOM 760 N N . LYS A 1 101 ? -10.311 5.199 13.975 1.00 98.31 101 LYS A N 1
ATOM 761 C CA . LYS A 1 101 ? -11.649 5.655 14.383 1.00 98.31 101 LYS A CA 1
ATOM 762 C C . LYS A 1 101 ? -12.665 4.517 14.366 1.00 98.31 101 LYS A C 1
ATOM 764 O O . LYS A 1 101 ? -13.448 4.416 15.308 1.00 98.31 101 LYS A O 1
ATOM 769 N N . LEU A 1 102 ? -12.650 3.653 13.349 1.00 98.50 102 LEU A N 1
ATOM 770 C CA . LEU A 1 102 ? -13.522 2.474 13.309 1.00 98.50 102 LEU A CA 1
ATOM 771 C C . LEU A 1 102 ? -13.241 1.534 14.485 1.00 98.50 102 LEU A C 1
ATOM 773 O O . LEU A 1 102 ? -14.170 1.131 15.183 1.00 98.50 102 LEU A O 1
ATOM 777 N N . GLN A 1 103 ? -11.967 1.249 14.763 1.00 98.44 103 GLN A N 1
ATOM 778 C CA . GLN A 1 103 ? -11.584 0.420 15.905 1.00 98.44 103 GLN A CA 1
ATOM 779 C C . GLN A 1 103 ? -12.043 1.039 17.233 1.00 98.44 103 GLN A C 1
ATOM 781 O O . GLN A 1 103 ? -12.501 0.332 18.133 1.00 98.44 103 GLN A O 1
ATOM 786 N N . TYR A 1 104 ? -11.935 2.360 17.374 1.00 98.44 104 TYR A N 1
ATOM 787 C CA . TYR A 1 104 ? -12.395 3.061 18.566 1.00 98.44 104 TYR A CA 1
ATOM 788 C C . TYR A 1 104 ? -13.920 3.010 18.723 1.00 98.44 104 TYR A C 1
ATOM 790 O O . TYR A 1 104 ? -14.408 2.771 19.827 1.00 98.44 104 TYR A O 1
ATOM 798 N N . ILE A 1 105 ? -14.677 3.157 17.632 1.00 98.50 105 ILE A N 1
ATOM 799 C CA . ILE A 1 105 ? -16.139 3.006 17.638 1.00 98.50 105 ILE A CA 1
ATOM 800 C C . ILE A 1 105 ? -16.539 1.610 18.129 1.00 98.50 105 ILE A C 1
ATOM 802 O O . ILE A 1 105 ? -17.430 1.499 18.970 1.00 98.50 105 ILE A O 1
ATOM 806 N N . GLU A 1 106 ? -15.865 0.553 17.673 1.00 98.56 106 GLU A N 1
ATOM 807 C CA . GLU A 1 106 ? -16.134 -0.811 18.149 1.00 98.56 106 GLU A CA 1
ATOM 808 C C . GLU A 1 106 ? -15.836 -0.972 19.647 1.00 98.56 106 GLU A C 1
ATOM 810 O O . GLU A 1 106 ? -16.645 -1.534 20.388 1.00 98.56 106 GLU A O 1
ATOM 815 N N . LYS A 1 107 ? -14.741 -0.383 20.145 1.00 98.44 107 LYS A N 1
ATOM 816 C CA . LYS A 1 107 ? -14.461 -0.347 21.593 1.00 98.44 107 LYS A CA 1
ATOM 817 C C . LYS A 1 107 ? -15.568 0.368 22.373 1.00 98.44 107 LYS A C 1
ATOM 819 O O . LYS A 1 107 ? -15.990 -0.126 23.417 1.00 98.44 107 LYS A O 1
ATOM 824 N N . LEU A 1 108 ? -16.066 1.500 21.871 1.00 98.50 108 LEU A N 1
ATOM 825 C CA . LEU A 1 108 ? -17.159 2.237 22.510 1.00 98.50 108 LEU A CA 1
ATOM 826 C C . LEU A 1 108 ? -18.463 1.431 22.546 1.00 98.50 108 LEU A C 1
ATOM 828 O O . LEU A 1 108 ? -19.142 1.435 23.571 1.00 98.50 108 LEU A O 1
ATOM 832 N N . LYS A 1 109 ? -18.805 0.715 21.469 1.00 98.44 109 LYS A N 1
ATOM 833 C CA . LYS A 1 109 ? -19.986 -0.166 21.432 1.00 98.44 109 LYS A CA 1
ATOM 834 C C . LYS A 1 109 ? -19.886 -1.295 22.456 1.00 98.44 109 LYS A C 1
ATOM 836 O O . LYS A 1 109 ? -20.851 -1.547 23.179 1.00 98.44 109 LYS A O 1
ATOM 841 N N . ASN A 1 110 ? -18.718 -1.927 22.558 1.00 98.38 110 ASN A N 1
ATOM 842 C CA . ASN A 1 110 ? -18.478 -2.986 23.537 1.00 98.38 110 ASN A CA 1
ATOM 843 C C . ASN A 1 110 ? -18.611 -2.453 24.967 1.00 98.38 110 ASN A C 1
ATOM 845 O O . ASN A 1 110 ? -19.354 -3.017 25.765 1.00 98.38 110 ASN A O 1
ATOM 849 N N . ASN A 1 111 ? -17.977 -1.316 25.265 1.00 98.44 111 ASN A N 1
ATOM 850 C CA . ASN A 1 111 ? -18.078 -0.683 26.580 1.00 98.44 111 ASN A CA 1
ATOM 851 C C . ASN A 1 111 ? -19.519 -0.296 26.921 1.00 98.44 111 ASN A C 1
ATOM 853 O O . ASN A 1 111 ? -19.973 -0.550 28.032 1.00 98.44 111 ASN A O 1
ATOM 857 N N . ARG A 1 112 ? -20.260 0.277 25.965 1.00 98.44 112 ARG A N 1
ATOM 858 C CA . ARG A 1 112 ? -21.680 0.600 26.145 1.00 98.44 112 ARG A CA 1
ATOM 859 C C . ARG A 1 112 ? -22.496 -0.644 26.485 1.00 98.44 112 ARG A C 1
ATOM 861 O O . ARG A 1 112 ? -23.339 -0.580 27.369 1.00 98.44 112 ARG A O 1
ATOM 868 N N . THR A 1 113 ? -22.248 -1.752 25.792 1.00 98.44 113 THR A N 1
ATOM 869 C CA . THR A 1 113 ? -22.961 -3.015 26.026 1.00 98.44 113 THR A CA 1
ATOM 870 C C . THR A 1 113 ? -22.677 -3.547 27.428 1.00 98.44 113 THR A C 1
ATOM 872 O O . THR A 1 113 ? -23.612 -3.859 28.155 1.00 98.44 113 THR A O 1
ATOM 875 N N . LEU A 1 114 ? -21.406 -3.563 27.845 1.00 98.38 114 LEU A N 1
ATOM 876 C CA . LEU A 1 114 ? -21.009 -3.991 29.191 1.00 98.38 114 LEU A CA 1
ATOM 877 C C . LEU A 1 114 ? -21.646 -3.129 30.286 1.00 98.38 114 LEU A C 1
ATOM 879 O O . LEU A 1 114 ? -22.177 -3.663 31.256 1.00 98.38 114 LEU A O 1
ATOM 883 N N . LEU A 1 115 ? -21.624 -1.805 30.117 1.00 98.38 115 LEU A N 1
ATOM 884 C CA . LEU A 1 115 ? -22.238 -0.876 31.065 1.00 98.38 115 LEU A CA 1
ATOM 885 C C . LEU A 1 115 ? -23.756 -1.041 31.129 1.00 98.38 115 LEU A C 1
ATOM 887 O O . LEU A 1 115 ? -24.320 -0.959 32.214 1.00 98.38 115 LEU A O 1
ATOM 891 N N . GLN A 1 116 ? -24.415 -1.300 29.996 1.00 98.25 116 GLN A N 1
ATOM 892 C CA . GLN A 1 116 ? -25.849 -1.576 29.984 1.00 98.25 116 GLN A CA 1
ATOM 893 C C . GLN A 1 116 ? -26.162 -2.860 30.756 1.00 98.25 116 GLN A C 1
ATOM 895 O O . GLN A 1 116 ? -27.054 -2.857 31.592 1.00 98.25 116 GLN A O 1
ATOM 900 N N . THR A 1 117 ? -25.389 -3.929 30.547 1.00 98.31 117 THR A N 1
ATOM 901 C CA . THR A 1 117 ? -25.567 -5.185 31.289 1.00 98.31 117 THR A CA 1
ATOM 902 C C . THR A 1 117 ? -25.352 -5.012 32.795 1.00 98.31 117 THR A C 1
ATOM 904 O O . THR A 1 117 ? -26.124 -5.554 33.584 1.00 98.31 117 THR A O 1
ATOM 907 N N . ASP A 1 118 ? -24.335 -4.254 33.215 1.00 98.25 118 ASP A N 1
ATOM 908 C CA . ASP A 1 118 ? -24.110 -3.959 34.639 1.00 98.25 118 ASP A CA 1
ATOM 909 C C . ASP A 1 118 ? -25.259 -3.127 35.230 1.00 98.25 118 ASP A C 1
ATOM 911 O O . ASP A 1 118 ? -25.752 -3.430 36.317 1.00 98.25 118 ASP A O 1
ATOM 915 N N . LEU A 1 119 ? -25.742 -2.126 34.488 1.00 98.12 119 LEU A N 1
ATOM 916 C CA . LEU A 1 119 ? -26.884 -1.309 34.891 1.00 98.12 119 LEU A CA 1
ATOM 917 C C . LEU A 1 119 ? -28.156 -2.154 35.046 1.00 98.12 119 LEU A C 1
ATOM 919 O O . LEU A 1 119 ? -28.818 -2.062 36.079 1.00 98.12 119 LEU A O 1
ATOM 923 N N . ASP A 1 120 ? -28.450 -3.025 34.081 1.00 98.00 120 ASP A N 1
ATOM 924 C CA . ASP A 1 120 ? -29.597 -3.934 34.128 1.00 98.00 120 ASP A CA 1
ATOM 925 C C . ASP A 1 120 ? -29.492 -4.890 35.330 1.00 98.00 120 ASP A C 1
ATOM 927 O O . ASP A 1 120 ? -30.470 -5.114 36.044 1.00 98.00 120 ASP A O 1
ATOM 931 N N . SER A 1 121 ? -28.292 -5.411 35.616 1.00 98.12 121 SER A N 1
ATOM 932 C CA . SER A 1 121 ? -28.055 -6.270 36.781 1.00 98.12 121 SER A CA 1
ATOM 933 C C . SER A 1 121 ? -28.269 -5.532 38.103 1.00 98.12 121 SER A C 1
ATOM 935 O O . SER A 1 121 ? -28.814 -6.118 39.041 1.00 98.12 121 SER A O 1
ATOM 937 N N . LYS A 1 122 ? -27.825 -4.275 38.215 1.00 97.69 122 LYS A N 1
ATOM 938 C CA . LYS A 1 122 ? -28.048 -3.463 39.421 1.00 97.69 122 LYS A CA 1
ATOM 939 C C . LYS A 1 122 ? -29.522 -3.120 39.587 1.00 97.69 122 LYS A C 1
ATOM 941 O O . LYS A 1 122 ? -30.026 -3.212 40.702 1.00 97.69 122 LYS A O 1
ATOM 946 N N . GLN A 1 123 ? -30.216 -2.797 38.497 1.00 98.12 123 GLN A N 1
ATOM 947 C CA . GLN A 1 123 ? -31.652 -2.534 38.531 1.00 98.12 123 GLN A CA 1
ATOM 948 C C . GLN A 1 123 ? -32.421 -3.763 39.028 1.00 98.12 123 GLN A C 1
ATOM 950 O O . GLN A 1 123 ? -33.185 -3.648 39.976 1.00 98.12 123 GLN A O 1
ATOM 955 N N . GLN A 1 124 ? -32.120 -4.959 38.511 1.00 97.50 124 GLN A N 1
ATOM 956 C CA . GLN A 1 124 ? -32.735 -6.201 38.998 1.00 97.50 124 GLN A CA 1
ATOM 957 C C . GLN A 1 124 ? -32.481 -6.467 40.489 1.00 97.50 124 GLN A C 1
ATOM 959 O O . GLN A 1 124 ? -33.327 -7.048 41.166 1.00 97.50 124 GLN A O 1
ATOM 964 N N . GLN A 1 125 ? -31.309 -6.098 41.016 1.00 96.81 125 GLN A N 1
ATOM 965 C CA . GLN A 1 125 ? -31.035 -6.215 42.452 1.00 96.81 125 GLN A CA 1
ATOM 966 C C . GLN A 1 125 ? -31.878 -5.233 43.267 1.00 96.81 125 GLN A C 1
ATOM 968 O O . GLN A 1 125 ? -32.432 -5.628 44.289 1.00 96.81 125 GLN A O 1
ATOM 973 N N . LEU A 1 126 ? -31.994 -3.982 42.812 1.00 95.62 126 LEU A N 1
ATOM 974 C CA . LEU A 1 126 ? -32.844 -2.977 43.451 1.00 95.62 126 LEU A CA 1
ATOM 975 C C . LEU A 1 126 ? -34.315 -3.398 43.437 1.00 95.62 126 LEU A C 1
ATOM 977 O O . LEU A 1 126 ? -34.964 -3.324 44.475 1.00 95.62 126 LEU A O 1
ATOM 981 N N . ASP A 1 127 ? -34.802 -3.921 42.313 1.00 96.06 127 ASP A N 1
ATOM 982 C CA . ASP A 1 127 ? -36.177 -4.407 42.181 1.00 96.06 127 ASP A CA 1
ATOM 983 C C . ASP A 1 127 ? -36.457 -5.549 43.175 1.00 96.06 127 ASP A C 1
ATOM 985 O O . ASP A 1 127 ? -37.474 -5.536 43.863 1.00 96.06 127 ASP A O 1
ATOM 989 N N . LYS A 1 128 ? -35.515 -6.492 43.341 1.00 95.12 128 LYS A N 1
ATOM 990 C CA . LYS A 1 128 ? -35.613 -7.563 44.353 1.00 95.12 128 LYS A CA 1
ATOM 991 C C . LYS A 1 128 ? -35.615 -7.033 45.785 1.00 95.12 128 LYS A C 1
ATOM 993 O O . LYS A 1 128 ? -36.319 -7.573 46.635 1.00 95.12 128 LYS A O 1
ATOM 998 N N . PHE A 1 129 ? -34.806 -6.015 46.085 1.00 93.19 129 PHE A N 1
ATOM 999 C CA . PHE A 1 129 ? -34.827 -5.392 47.409 1.00 93.19 129 PHE A CA 1
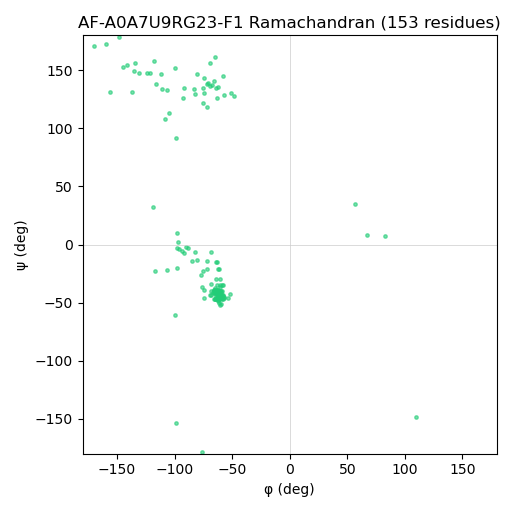ATOM 1000 C C . PHE A 1 129 ? -36.161 -4.702 47.676 1.00 93.19 129 PHE A C 1
ATOM 1002 O O . PHE A 1 129 ? -36.692 -4.845 48.774 1.00 93.19 129 PHE A O 1
ATOM 1009 N N . GLN A 1 130 ? -36.715 -4.011 46.679 1.00 93.94 130 GLN A N 1
ATOM 1010 C CA . GLN A 1 130 ? -38.027 -3.388 46.796 1.00 93.94 130 GLN A CA 1
ATOM 1011 C C . GLN A 1 130 ? -39.121 -4.440 47.020 1.00 93.94 130 GLN A C 1
ATOM 1013 O O . GLN A 1 130 ? -39.910 -4.301 47.946 1.00 93.94 130 GLN A O 1
ATOM 1018 N N . GLU A 1 131 ? -39.104 -5.541 46.263 1.00 94.12 131 GLU A N 1
ATOM 1019 C CA . GLU A 1 131 ? -40.048 -6.654 46.433 1.00 94.12 131 GLU A CA 1
ATOM 1020 C C . GLU A 1 131 ? -39.980 -7.262 47.846 1.00 94.12 131 GLU A C 1
ATOM 1022 O O . GLU A 1 131 ? -41.011 -7.564 48.451 1.00 94.12 131 GLU A O 1
ATOM 1027 N N . LEU A 1 132 ? -38.777 -7.405 48.414 1.00 93.31 132 LEU A N 1
ATOM 1028 C CA . LEU A 1 132 ? -38.599 -7.856 49.797 1.00 93.31 132 LEU A CA 1
ATOM 1029 C C . LEU A 1 132 ? -39.172 -6.855 50.806 1.00 93.31 132 LEU A C 1
ATOM 1031 O O . LEU A 1 132 ? -39.882 -7.267 51.723 1.00 93.31 132 LEU A O 1
ATOM 1035 N N . LEU A 1 133 ? -38.883 -5.561 50.654 1.00 94.00 133 LEU A N 1
ATOM 1036 C CA . LEU A 1 133 ? -39.440 -4.521 51.524 1.00 94.00 133 LEU A CA 1
ATOM 1037 C C . LEU A 1 133 ? -40.971 -4.546 51.496 1.00 94.00 133 LEU A C 1
ATOM 1039 O O . LEU A 1 133 ? -41.595 -4.587 52.556 1.00 94.00 133 LEU A O 1
ATOM 1043 N N . ASP A 1 134 ? -41.558 -4.630 50.302 1.00 93.50 134 ASP A N 1
ATOM 1044 C CA . ASP A 1 134 ? -43.004 -4.691 50.104 1.00 93.50 134 ASP A CA 1
ATOM 1045 C C . ASP A 1 134 ? -43.608 -5.952 50.753 1.00 93.50 134 ASP A C 1
ATOM 1047 O O . ASP A 1 134 ? -44.620 -5.866 51.456 1.00 93.50 134 ASP A O 1
ATOM 1051 N N . THR A 1 135 ? -42.951 -7.110 50.587 1.00 95.12 135 THR A N 1
ATOM 1052 C CA . THR A 1 135 ? -43.362 -8.406 51.165 1.00 95.12 135 THR A CA 1
ATOM 1053 C C . THR A 1 135 ? -43.418 -8.369 52.692 1.00 95.12 135 THR A C 1
ATOM 1055 O O . THR A 1 135 ? -44.332 -8.935 53.290 1.00 95.12 135 THR A O 1
ATOM 1058 N N . TYR A 1 136 ? -42.452 -7.707 53.330 1.00 92.69 136 TYR A N 1
ATOM 1059 C CA . TYR A 1 136 ? -42.376 -7.586 54.789 1.00 92.69 136 TYR A CA 1
ATOM 1060 C C . TYR A 1 136 ? -42.942 -6.258 55.320 1.00 92.69 136 TYR A C 1
ATOM 1062 O O . TYR A 1 136 ? -42.801 -5.964 56.506 1.00 92.69 136 TYR A O 1
ATOM 1070 N N . HIS A 1 137 ? -43.610 -5.477 54.466 1.00 91.94 137 HIS A N 1
ATOM 1071 C CA . HIS A 1 137 ? -44.262 -4.206 54.799 1.00 91.94 137 HIS A CA 1
ATOM 1072 C C . HIS A 1 137 ? -43.336 -3.148 55.423 1.00 91.94 137 HIS A C 1
ATOM 1074 O O . HIS A 1 137 ? -43.759 -2.347 56.261 1.00 91.94 137 HIS A O 1
ATOM 1080 N N . PHE A 1 138 ? -42.076 -3.114 54.997 1.00 93.50 138 PHE A N 1
ATOM 1081 C CA . PHE A 1 138 ? -41.147 -2.039 55.330 1.00 93.50 138 PHE A CA 1
ATOM 1082 C C . PHE A 1 138 ? -41.200 -0.955 54.250 1.00 93.50 138 PHE A C 1
ATOM 1084 O O . PHE A 1 138 ? -41.168 -1.263 53.065 1.00 93.50 138 PHE A O 1
ATOM 1091 N N . SER A 1 139 ? -41.266 0.323 54.636 1.00 87.94 139 SER A N 1
ATOM 1092 C CA . SER A 1 139 ? -41.321 1.426 53.661 1.00 87.94 139 SER A CA 1
ATOM 1093 C C . SER A 1 139 ? -39.969 1.754 53.031 1.00 87.94 139 SER A C 1
ATOM 1095 O O . SER A 1 139 ? -39.925 2.300 51.933 1.00 87.94 139 SER A O 1
ATOM 1097 N N . ASP A 1 140 ? -38.870 1.460 53.727 1.00 91.12 140 ASP A N 1
ATOM 1098 C CA . ASP A 1 140 ? -37.511 1.700 53.256 1.00 91.12 140 ASP A CA 1
ATOM 1099 C C . ASP A 1 140 ? -36.489 0.827 54.006 1.00 91.12 140 ASP A C 1
ATOM 1101 O O . ASP A 1 140 ? -36.791 0.143 54.991 1.00 91.12 140 ASP A O 1
ATOM 1105 N N . ILE A 1 141 ? -35.246 0.868 53.521 1.00 90.06 141 ILE A N 1
ATOM 1106 C CA . ILE A 1 141 ? -34.115 0.120 54.082 1.00 90.06 141 ILE A CA 1
ATOM 1107 C C . ILE A 1 141 ? -33.768 0.574 55.507 1.00 90.06 141 ILE A C 1
ATOM 1109 O O . ILE A 1 141 ? -33.291 -0.242 56.296 1.00 90.06 141 ILE A O 1
ATOM 1113 N N . GLN A 1 142 ? -33.999 1.840 55.862 1.00 91.94 142 GLN A N 1
ATOM 1114 C CA . GLN A 1 142 ? -33.670 2.349 57.192 1.00 91.94 142 GLN A CA 1
ATOM 1115 C C . GLN A 1 142 ? -34.592 1.732 58.247 1.00 91.94 142 GLN A C 1
ATOM 1117 O O . GLN A 1 142 ? -34.104 1.271 59.276 1.00 91.94 142 GLN A O 1
ATOM 1122 N N . ILE A 1 143 ? -35.896 1.632 57.971 1.00 90.00 143 ILE A N 1
ATOM 1123 C CA . ILE A 1 143 ? -36.842 0.981 58.890 1.00 90.00 143 ILE A CA 1
ATOM 1124 C C . ILE A 1 143 ? -36.511 -0.505 59.056 1.00 90.00 143 ILE A C 1
ATOM 1126 O O . ILE A 1 143 ? -36.536 -1.015 60.178 1.00 90.00 143 ILE A O 1
ATOM 1130 N N . LEU A 1 144 ? -36.156 -1.197 57.969 1.00 91.00 144 LEU A N 1
ATOM 1131 C CA . LEU A 1 144 ? -35.698 -2.585 58.047 1.00 91.00 144 LEU A CA 1
ATOM 1132 C C . LEU A 1 144 ? -34.445 -2.714 58.933 1.00 91.00 144 LEU A C 1
ATOM 1134 O O . LEU A 1 144 ? -34.381 -3.596 59.791 1.00 91.00 144 LEU A O 1
ATOM 1138 N N . ALA A 1 145 ? -33.455 -1.836 58.754 1.00 91.38 145 ALA A N 1
ATOM 1139 C CA . ALA A 1 145 ? -32.236 -1.844 59.560 1.00 91.38 145 ALA A CA 1
ATOM 1140 C C . ALA A 1 145 ? -32.535 -1.600 61.049 1.00 91.38 145 ALA A C 1
ATOM 1142 O O . ALA A 1 145 ? -32.046 -2.339 61.907 1.00 91.38 145 ALA A O 1
ATOM 1143 N N . ASP A 1 146 ? -33.388 -0.622 61.357 1.00 92.25 146 ASP A N 1
ATOM 1144 C CA . ASP A 1 146 ? -33.798 -0.301 62.725 1.00 92.25 146 ASP A CA 1
ATOM 1145 C C . ASP A 1 146 ? -34.547 -1.470 63.387 1.00 92.25 146 ASP A C 1
ATOM 1147 O O . ASP A 1 146 ? -34.336 -1.752 64.573 1.00 92.25 146 ASP A O 1
ATOM 1151 N N . PHE A 1 147 ? -35.398 -2.173 62.629 1.00 91.12 147 PHE A N 1
ATOM 1152 C CA . PHE A 1 147 ? -36.081 -3.384 63.085 1.00 91.12 147 PHE A CA 1
ATOM 1153 C C . PHE A 1 147 ? -35.076 -4.477 63.470 1.00 91.12 147 PHE A C 1
ATOM 1155 O O . PHE A 1 147 ? -35.106 -4.957 64.602 1.00 91.12 147 PHE A O 1
ATOM 1162 N N . LEU A 1 148 ? -34.130 -4.807 62.584 1.00 90.62 148 LEU A N 1
ATOM 1163 C CA . LEU A 1 148 ? -33.123 -5.847 62.830 1.00 90.62 148 LEU A CA 1
ATOM 1164 C C . LEU A 1 148 ? -32.238 -5.536 64.048 1.00 90.62 148 LEU A C 1
ATO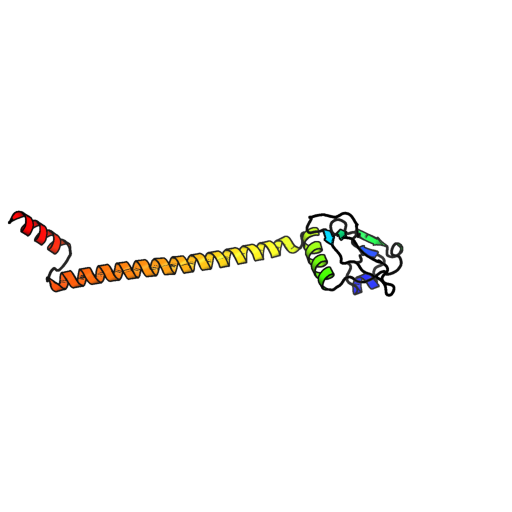M 1166 O O . LEU A 1 148 ? -31.941 -6.430 64.843 1.00 90.62 148 LEU A O 1
ATOM 1170 N N . VAL A 1 149 ? -31.849 -4.269 64.231 1.00 92.94 149 VAL A N 1
ATOM 1171 C CA . VAL A 1 149 ? -31.049 -3.828 65.387 1.00 92.94 149 VAL A CA 1
ATOM 1172 C C . VAL A 1 149 ? -31.820 -3.986 66.699 1.00 92.94 149 VAL A C 1
ATOM 1174 O O . VAL A 1 149 ? -31.227 -4.375 67.708 1.00 92.94 149 VAL A O 1
ATOM 1177 N N . LYS A 1 150 ? -33.129 -3.699 66.716 1.00 90.94 150 LYS A N 1
ATOM 1178 C CA . LYS A 1 150 ? -33.970 -3.943 67.900 1.00 90.94 150 LYS A CA 1
ATOM 1179 C C . LYS A 1 150 ? -34.089 -5.435 68.195 1.00 90.94 150 LYS A C 1
ATOM 1181 O O . LYS A 1 150 ? -33.841 -5.833 69.328 1.00 90.94 150 LYS A O 1
ATOM 1186 N N . SER A 1 151 ? -34.361 -6.256 67.180 1.00 85.19 151 SER A N 1
ATOM 1187 C CA . SER A 1 151 ? -34.504 -7.709 67.339 1.00 85.19 151 SER A CA 1
ATOM 1188 C C . SER A 1 151 ? -33.238 -8.392 67.872 1.00 85.19 151 SER A C 1
ATOM 1190 O O . SER A 1 151 ? -33.336 -9.388 68.578 1.00 85.19 151 SER A O 1
ATOM 1192 N N . GLN A 1 152 ? -32.047 -7.859 67.580 1.00 83.88 152 GLN A N 1
ATOM 1193 C CA . GLN A 1 152 ? -30.786 -8.376 68.127 1.00 83.88 152 GLN A CA 1
ATOM 1194 C C . GLN A 1 152 ? -30.530 -8.006 69.594 1.00 83.88 152 GLN A C 1
ATOM 1196 O O . GLN A 1 152 ? -29.742 -8.686 70.240 1.00 83.88 152 GLN A O 1
ATOM 1201 N N . LYS A 1 153 ? -31.144 -6.938 70.120 1.00 75.44 153 LYS A N 1
ATOM 1202 C CA . LYS A 1 153 ? -30.999 -6.535 71.534 1.00 75.44 153 LYS A CA 1
ATOM 1203 C C . LYS A 1 153 ? -31.961 -7.265 72.472 1.00 75.44 153 LYS A C 1
ATOM 1205 O O . LYS A 1 153 ? -31.797 -7.171 73.684 1.00 75.44 153 LYS A O 1
ATOM 1210 N N . GLU A 1 154 ? -32.976 -7.920 71.915 1.00 64.19 154 GLU A N 1
ATOM 1211 C CA . GLU A 1 154 ? -33.998 -8.672 72.654 1.00 64.19 154 GLU A CA 1
ATOM 1212 C C . GLU A 1 154 ? -33.690 -10.183 72.743 1.00 64.19 154 GLU A C 1
ATOM 1214 O O . GLU A 1 154 ? -34.412 -10.904 73.432 1.00 64.19 154 GLU A O 1
ATOM 1219 N N . MET A 1 155 ? -32.610 -10.649 72.097 1.00 52.50 155 MET A N 1
ATOM 1220 C CA . MET A 1 155 ? -31.985 -11.970 72.304 1.00 52.50 155 MET A CA 1
ATOM 1221 C C . MET A 1 155 ? -30.827 -11.881 73.296 1.00 52.50 155 MET A C 1
ATOM 1223 O O . MET A 1 155 ? -30.642 -12.866 74.045 1.00 52.50 155 MET A O 1
#